Protein AF-A0A7D9DMN6-F1 (afdb_monomer_lite)

pLDDT: mean 75.43, std 17.65, range [25.83, 94.56]

Radius of gyration: 15.57 Å; chains: 1; bounding box: 43×30×42 Å

Secondary structure (DSSP, 8-state):
----PPPPTT-BHHHHIIIIIHHHHHHHHTT-SEEEE------TTSHHHHHHHTT---------TTSBPPS-HHHHHHSHHHHHHHHHHHHHHHHT-TT--SEEEEEETTEEEESSPPPTT-PPP--S--TT--------

Structure (mmCIF, N/CA/C/O backbone):
data_AF-A0A7D9DMN6-F1
#
_entry.id   AF-A0A7D9DMN6-F1
#
loop_
_atom_site.group_PDB
_atom_site.id
_atom_site.type_symbol
_atom_site.label_atom_id
_atom_site.label_alt_id
_atom_site.label_comp_id
_atom_site.label_asym_id
_atom_site.label_entity_id
_atom_site.label_seq_id
_atom_site.pdbx_PDB_ins_code
_atom_site.Cartn_x
_atom_site.Cartn_y
_atom_site.Cartn_z
_atom_site.occupancy
_atom_site.B_iso_or_equiv
_atom_site.auth_seq_id
_atom_site.auth_comp_id
_atom_site.auth_asym_id
_atom_site.auth_atom_id
_atom_site.pdbx_PDB_model_num
ATOM 1 N N . MET A 1 1 ? -10.468 3.086 -8.434 1.00 36.09 1 MET A N 1
ATOM 2 C CA . MET A 1 1 ? -9.005 3.138 -8.651 1.00 36.09 1 MET A CA 1
ATOM 3 C C . MET A 1 1 ? -8.352 4.184 -7.742 1.00 36.09 1 MET A C 1
ATOM 5 O O . MET A 1 1 ? -8.656 5.368 -7.863 1.00 36.09 1 MET A O 1
ATOM 9 N N . MET A 1 2 ? -7.476 3.774 -6.813 1.00 36.25 2 MET A N 1
ATOM 10 C CA . MET A 1 2 ? -6.603 4.714 -6.097 1.00 36.25 2 MET A CA 1
ATOM 11 C C . MET A 1 2 ? -5.602 5.263 -7.113 1.00 36.25 2 MET A C 1
ATOM 13 O O . MET A 1 2 ? -4.639 4.591 -7.472 1.00 36.25 2 MET A O 1
ATOM 17 N N . ASN A 1 3 ? -5.863 6.464 -7.624 1.00 43.94 3 ASN A N 1
ATOM 18 C CA . ASN A 1 3 ? -4.900 7.173 -8.451 1.00 43.94 3 ASN A CA 1
ATOM 19 C C . ASN A 1 3 ? -3.778 7.623 -7.506 1.00 43.94 3 ASN A C 1
ATOM 21 O O . ASN A 1 3 ? -3.880 8.664 -6.855 1.00 43.94 3 ASN A O 1
ATOM 25 N N . THR A 1 4 ? -2.785 6.756 -7.301 1.00 54.84 4 THR A N 1
ATOM 26 C CA . THR A 1 4 ? -1.655 7.002 -6.407 1.00 54.84 4 THR A CA 1
ATOM 27 C C . THR A 1 4 ? -0.907 8.213 -6.943 1.00 54.84 4 THR A C 1
ATOM 29 O O . THR A 1 4 ? -0.178 8.139 -7.932 1.00 54.84 4 THR A O 1
ATOM 32 N N . LEU A 1 5 ? -1.159 9.372 -6.329 1.00 63.06 5 LEU A N 1
ATOM 33 C CA . LEU A 1 5 ? -0.443 10.596 -6.658 1.00 63.06 5 LEU A CA 1
ATOM 34 C C . LEU A 1 5 ? 1.056 10.328 -6.491 1.00 63.06 5 LEU A C 1
ATOM 36 O O . LEU A 1 5 ? 1.432 9.620 -5.549 1.00 63.06 5 LEU A O 1
ATOM 40 N N . PRO A 1 6 ? 1.898 10.853 -7.393 1.00 68.00 6 PRO A N 1
ATOM 41 C CA . PRO A 1 6 ? 3.328 10.636 -7.305 1.00 68.00 6 PRO A CA 1
ATOM 42 C C . PRO A 1 6 ? 3.846 11.108 -5.937 1.00 68.00 6 PRO A C 1
ATOM 44 O O . PRO A 1 6 ? 3.419 12.168 -5.467 1.00 68.00 6 PRO A O 1
ATOM 47 N N . PRO A 1 7 ? 4.757 10.352 -5.301 1.00 70.88 7 PRO A N 1
ATOM 48 C CA . PRO A 1 7 ? 5.477 10.838 -4.134 1.00 70.88 7 PRO A CA 1
ATOM 49 C C . PRO A 1 7 ? 6.191 12.144 -4.472 1.00 70.88 7 PRO A C 1
ATOM 51 O O . PRO A 1 7 ? 6.644 12.342 -5.607 1.00 70.88 7 PRO A O 1
ATOM 54 N N . SER A 1 8 ? 6.355 13.021 -3.483 1.00 68.38 8 SER A N 1
ATOM 55 C CA . SER A 1 8 ? 7.249 14.161 -3.666 1.00 68.38 8 SER A CA 1
ATOM 56 C C . SER A 1 8 ? 8.678 13.667 -3.937 1.00 68.38 8 SER A C 1
ATOM 58 O O . SER A 1 8 ? 9.109 12.607 -3.463 1.00 68.38 8 SER A O 1
ATOM 60 N N . SER A 1 9 ? 9.420 14.405 -4.767 1.00 61.97 9 SER A N 1
ATOM 61 C CA . SER A 1 9 ? 10.765 13.999 -5.165 1.00 61.97 9 SER A CA 1
ATOM 62 C C . SER A 1 9 ? 11.658 13.927 -3.923 1.00 61.97 9 SER A C 1
ATOM 64 O O . SER A 1 9 ? 11.878 14.945 -3.272 1.00 61.97 9 SER A O 1
ATOM 66 N N . LYS A 1 10 ? 12.149 12.712 -3.615 1.00 75.75 10 LYS A N 1
ATOM 67 C CA . LYS A 1 10 ? 13.132 12.297 -2.577 1.00 75.75 10 LYS A CA 1
ATOM 68 C C . LYS A 1 10 ? 12.622 11.262 -1.565 1.00 75.75 10 LYS A C 1
ATOM 70 O O . LYS A 1 10 ? 13.481 10.644 -0.940 1.00 75.75 10 LYS A O 1
ATOM 75 N N . LYS A 1 11 ? 11.313 11.021 -1.449 1.00 87.69 11 LYS A N 1
ATOM 76 C CA . LYS A 1 11 ? 10.770 10.048 -0.485 1.00 87.69 11 LYS A CA 1
ATOM 77 C C . LYS A 1 11 ? 11.106 8.600 -0.840 1.00 87.69 11 LYS A C 1
ATOM 79 O O . LYS A 1 11 ? 11.168 8.217 -2.011 1.00 87.69 11 LYS A O 1
ATOM 84 N N . THR A 1 12 ? 11.299 7.783 0.180 1.00 94.56 12 THR A N 1
ATOM 85 C CA . THR A 1 12 ? 11.214 6.324 0.131 1.00 94.56 12 THR A CA 1
ATOM 86 C C . THR A 1 12 ? 9.757 5.869 0.054 1.00 94.56 12 THR A C 1
ATOM 88 O O . THR A 1 12 ? 8.842 6.663 0.268 1.00 94.56 12 THR A O 1
ATOM 91 N N . PHE A 1 13 ? 9.508 4.600 -0.275 1.00 93.25 13 PHE A N 1
ATOM 92 C CA . PHE A 1 13 ? 8.137 4.077 -0.255 1.00 93.25 13 PHE A CA 1
ATOM 93 C C . PHE A 1 13 ? 7.533 4.058 1.159 1.00 93.25 13 PHE A C 1
ATOM 95 O O . PHE A 1 13 ? 6.322 4.221 1.291 1.00 93.25 13 PHE A O 1
ATOM 102 N N . GLU A 1 14 ? 8.358 3.932 2.204 1.00 94.38 14 GLU A N 1
ATOM 103 C CA . GLU A 1 14 ? 7.916 4.076 3.596 1.00 94.38 14 GLU A CA 1
ATOM 104 C C . GLU A 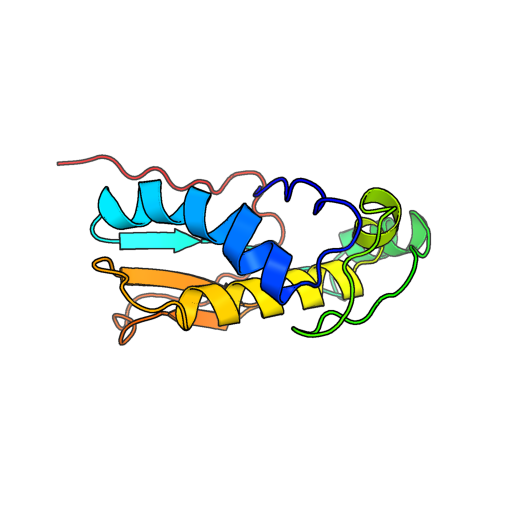1 14 ? 7.425 5.497 3.895 1.00 94.38 14 GLU A C 1
ATOM 106 O O . GLU A 1 14 ? 6.314 5.687 4.383 1.00 94.38 14 GLU A O 1
ATOM 111 N N . GLU A 1 15 ? 8.233 6.508 3.566 1.00 93.75 15 GLU A N 1
ATOM 112 C CA . GLU A 1 15 ? 7.871 7.919 3.756 1.00 93.75 15 GLU A CA 1
ATOM 113 C C . GLU A 1 15 ? 6.656 8.288 2.898 1.00 93.75 15 GLU A C 1
ATOM 115 O O . GLU A 1 15 ? 5.750 8.975 3.360 1.00 93.75 15 GLU A O 1
ATOM 120 N N . TYR A 1 16 ? 6.586 7.777 1.665 1.00 91.00 16 TYR A N 1
ATOM 121 C CA . TYR A 1 16 ? 5.414 7.940 0.807 1.00 91.00 16 TYR A CA 1
ATOM 122 C C . TYR A 1 16 ? 4.142 7.404 1.472 1.00 91.00 16 TYR A C 1
ATOM 124 O O . TYR A 1 16 ? 3.118 8.089 1.493 1.00 91.00 16 TYR A O 1
ATOM 132 N N . PHE A 1 17 ? 4.195 6.199 2.046 1.00 90.88 17 PHE A N 1
ATOM 133 C CA . PHE A 1 17 ? 3.049 5.637 2.749 1.00 90.88 17 PHE A CA 1
ATOM 134 C C . PHE A 1 17 ? 2.647 6.503 3.949 1.00 90.88 17 PHE A C 1
ATOM 136 O O . PHE A 1 17 ? 1.501 6.949 4.022 1.00 90.88 17 PHE A O 1
ATOM 143 N N . ASN A 1 18 ? 3.588 6.779 4.852 1.00 91.38 18 ASN A N 1
ATOM 144 C CA . ASN A 1 18 ? 3.303 7.448 6.120 1.00 91.38 18 ASN A CA 1
ATOM 145 C C . ASN A 1 18 ? 2.871 8.909 5.952 1.00 91.38 18 ASN A C 1
ATOM 147 O O . ASN A 1 18 ? 2.033 9.391 6.711 1.00 91.38 18 ASN A O 1
ATOM 151 N N . GLU A 1 19 ? 3.414 9.614 4.962 1.00 89.25 19 GLU A N 1
ATOM 152 C CA . GLU A 1 19 ? 3.174 11.048 4.799 1.00 89.25 19 GLU A CA 1
ATOM 153 C C . GLU A 1 19 ? 2.105 11.372 3.749 1.00 89.25 19 GLU A C 1
ATOM 155 O O . GLU A 1 19 ? 1.391 12.361 3.898 1.00 89.25 19 GLU A O 1
ATOM 160 N N . ASP A 1 20 ? 1.973 10.570 2.685 1.00 85.12 20 ASP A N 1
ATOM 161 C CA . ASP A 1 20 ? 1.093 10.911 1.557 1.00 85.12 20 ASP A CA 1
ATOM 162 C C . ASP A 1 20 ? -0.163 10.036 1.471 1.00 85.12 20 ASP A C 1
ATOM 164 O O . ASP A 1 20 ? -1.184 10.497 0.938 1.00 85.12 20 ASP A O 1
ATOM 168 N N . ILE A 1 21 ? -0.101 8.788 1.953 1.00 86.94 21 ILE A N 1
ATOM 169 C CA . ILE A 1 21 ? -1.192 7.810 1.843 1.00 86.94 21 ILE A CA 1
ATOM 170 C C . ILE A 1 21 ? -1.974 7.683 3.148 1.00 86.94 21 ILE A C 1
ATOM 172 O O . ILE A 1 21 ? -3.179 7.948 3.164 1.00 86.94 21 ILE A O 1
ATOM 176 N N . LEU A 1 22 ? -1.300 7.313 4.236 1.00 88.06 22 LEU A N 1
ATOM 177 C CA . LEU A 1 22 ? -1.926 7.035 5.524 1.00 88.06 22 LEU A CA 1
ATOM 178 C C . LEU A 1 22 ? -2.777 8.214 6.033 1.00 88.06 22 LEU A C 1
ATOM 180 O O . LEU A 1 22 ? -3.929 7.970 6.394 1.00 88.06 22 LEU A O 1
ATOM 184 N N . PRO A 1 23 ? -2.332 9.489 5.978 1.00 88.19 23 PRO A N 1
ATOM 185 C CA . PRO A 1 23 ? -3.139 10.608 6.467 1.00 88.19 23 PRO A CA 1
ATOM 186 C C . PRO A 1 23 ? -4.458 10.778 5.704 1.00 88.19 23 PRO A C 1
ATOM 188 O O . PRO A 1 23 ? -5.481 11.123 6.293 1.00 88.19 23 PRO A O 1
ATOM 191 N N . LYS A 1 24 ? -4.468 10.482 4.397 1.00 85.00 24 LYS A N 1
ATOM 192 C CA . LYS A 1 24 ? -5.690 10.535 3.578 1.00 85.00 24 LYS A CA 1
ATOM 193 C C . LYS A 1 24 ? -6.642 9.401 3.931 1.00 85.00 24 LYS A C 1
ATOM 195 O O . LYS A 1 24 ? -7.852 9.608 3.956 1.00 85.00 24 LYS A O 1
ATOM 200 N N . MET A 1 25 ? -6.105 8.215 4.209 1.00 84.75 25 MET A N 1
ATOM 201 C CA . MET A 1 25 ? -6.903 7.053 4.594 1.00 84.75 25 MET A CA 1
ATOM 202 C C . MET A 1 25 ? -7.475 7.183 6.010 1.00 84.75 25 MET A C 1
ATOM 204 O O . MET A 1 25 ? -8.626 6.813 6.231 1.00 84.75 25 MET A O 1
ATOM 208 N N . GLN A 1 26 ? -6.736 7.794 6.943 1.00 86.25 26 GLN A N 1
ATOM 209 C CA . GLN A 1 26 ? -7.186 8.007 8.323 1.00 86.25 26 GLN A CA 1
ATOM 210 C C . GLN A 1 26 ? -8.525 8.751 8.422 1.00 86.25 26 GLN A C 1
ATOM 212 O O . GLN A 1 26 ? -9.305 8.478 9.333 1.00 86.25 26 GLN A O 1
ATOM 217 N N . VAL A 1 27 ? -8.824 9.654 7.482 1.00 85.56 27 VAL A N 1
ATOM 218 C CA . VAL A 1 27 ? -10.122 10.348 7.420 1.00 85.56 27 VAL A CA 1
ATOM 219 C C . VAL A 1 27 ? -11.278 9.352 7.267 1.00 85.56 27 VAL A C 1
ATOM 221 O O . VAL A 1 27 ? -12.311 9.502 7.915 1.00 85.56 27 VAL A O 1
ATOM 224 N N . TYR A 1 28 ? -11.098 8.313 6.451 1.00 84.12 28 TYR A N 1
ATOM 225 C CA . TYR A 1 28 ? -12.090 7.256 6.253 1.00 84.12 28 TYR A CA 1
ATOM 226 C C . TYR A 1 28 ? -12.097 6.281 7.430 1.00 84.12 28 TYR A C 1
ATOM 228 O O . TYR A 1 28 ? -13.163 5.934 7.931 1.00 84.12 28 TYR A O 1
ATOM 236 N N . PHE A 1 29 ? -10.916 5.917 7.929 1.00 87.75 29 PHE A N 1
ATOM 237 C CA . PHE A 1 29 ? -10.773 4.981 9.042 1.00 87.75 29 PHE A CA 1
ATOM 238 C C . PHE A 1 29 ? -11.407 5.469 10.348 1.00 87.75 29 PHE A C 1
ATOM 240 O O . PHE A 1 29 ? -11.866 4.669 11.151 1.00 87.75 29 PHE A O 1
ATOM 247 N N . ARG A 1 30 ? -11.469 6.786 10.565 1.00 86.81 30 ARG A N 1
ATOM 248 C CA . ARG A 1 30 ? -12.168 7.375 11.719 1.00 86.81 30 ARG A CA 1
ATOM 249 C C . ARG A 1 30 ? -13.676 7.495 11.520 1.00 86.81 30 ARG A C 1
ATOM 251 O O . ARG A 1 30 ? -14.398 7.652 12.498 1.00 86.81 30 ARG A O 1
ATOM 258 N N . LYS A 1 31 ? -14.140 7.500 10.270 1.00 88.12 31 LYS A N 1
ATOM 259 C CA . LYS A 1 31 ? -15.539 7.761 9.920 1.00 88.12 31 LYS A CA 1
ATOM 260 C C . LYS A 1 31 ? -16.377 6.487 9.851 1.00 88.12 31 LYS A C 1
ATOM 262 O O . LYS A 1 31 ? -17.569 6.544 10.132 1.00 88.12 31 LYS A O 1
ATOM 267 N N . TYR A 1 32 ? -15.776 5.373 9.448 1.00 86.00 32 TYR A N 1
ATOM 268 C CA . TYR A 1 32 ? -16.486 4.121 9.200 1.00 86.00 32 TYR A CA 1
ATOM 269 C C . TYR A 1 32 ? -15.972 3.013 10.112 1.00 86.00 32 TYR A C 1
ATOM 271 O O . TYR A 1 32 ? -14.771 2.905 10.335 1.00 86.00 32 TYR A O 1
ATOM 279 N N . GLU A 1 33 ? -16.869 2.146 10.577 1.00 86.75 33 GLU A N 1
ATOM 280 C CA . GLU A 1 33 ? -16.519 0.982 11.406 1.00 86.75 33 GLU A CA 1
ATOM 281 C C . GLU A 1 33 ? -15.698 -0.063 10.642 1.00 86.75 33 GLU A C 1
ATOM 283 O O . GLU A 1 33 ? -14.866 -0.767 11.224 1.00 86.75 33 GLU A O 1
ATOM 288 N N . ARG A 1 34 ? -15.904 -0.136 9.322 1.00 88.44 34 ARG A N 1
ATOM 289 C CA . ARG A 1 34 ? -15.172 -1.004 8.404 1.00 88.44 34 ARG A CA 1
ATOM 290 C C . ARG A 1 34 ? -14.760 -0.247 7.146 1.00 88.44 34 ARG A C 1
ATOM 292 O O . ARG A 1 34 ? -15.496 0.599 6.645 1.00 88.44 34 ARG A O 1
ATOM 299 N N . THR A 1 35 ? -13.576 -0.544 6.624 1.00 87.19 35 THR A N 1
ATOM 300 C CA . THR A 1 35 ? -13.101 -0.013 5.343 1.00 87.19 35 THR A CA 1
ATOM 301 C C . THR A 1 35 ? -12.456 -1.121 4.524 1.00 87.19 35 THR A C 1
ATOM 303 O O . THR A 1 35 ? -11.448 -1.690 4.936 1.00 87.19 35 THR A O 1
ATOM 306 N N . ASP A 1 36 ? -13.025 -1.388 3.350 1.00 85.00 36 ASP A N 1
ATOM 307 C CA . ASP A 1 36 ? -12.506 -2.374 2.406 1.00 85.00 36 ASP A CA 1
ATOM 308 C C . ASP A 1 36 ? -11.725 -1.664 1.292 1.00 85.00 36 ASP A C 1
ATOM 310 O O . ASP A 1 36 ? -12.245 -0.774 0.614 1.00 85.00 36 ASP A O 1
ATOM 314 N N . ILE A 1 37 ? -10.465 -2.048 1.099 1.00 84.50 37 ILE A N 1
ATOM 315 C CA . ILE A 1 37 ? -9.561 -1.474 0.102 1.00 84.50 37 ILE A CA 1
ATOM 316 C C . ILE A 1 37 ? -9.223 -2.553 -0.920 1.00 84.50 37 ILE A C 1
ATOM 318 O O . ILE A 1 37 ? -8.700 -3.614 -0.590 1.00 84.50 37 ILE A O 1
ATOM 322 N N . VAL A 1 38 ? -9.510 -2.271 -2.188 1.00 82.44 38 VAL A N 1
ATOM 323 C CA . VAL A 1 38 ? -9.280 -3.211 -3.286 1.00 82.44 38 VAL A CA 1
ATOM 324 C C . VAL A 1 38 ? -8.245 -2.628 -4.240 1.00 82.44 38 VAL A C 1
ATOM 326 O O . VAL A 1 38 ? -8.468 -1.579 -4.848 1.00 82.44 38 VAL A O 1
ATOM 329 N N . PHE A 1 39 ? -7.116 -3.317 -4.372 1.00 81.94 39 PHE A N 1
ATOM 330 C CA . PHE A 1 39 ? -6.127 -3.085 -5.419 1.00 81.94 39 PHE A CA 1
ATOM 331 C C . PHE A 1 39 ? -6.412 -3.947 -6.651 1.00 81.94 39 PHE A C 1
ATOM 333 O O . PHE A 1 39 ? -6.942 -5.055 -6.533 1.00 81.94 39 PHE A O 1
ATOM 340 N N . ASP A 1 40 ? -6.023 -3.453 -7.831 1.00 72.06 40 ASP A N 1
ATOM 341 C CA . ASP A 1 40 ? -6.063 -4.259 -9.053 1.00 72.06 40 ASP A CA 1
ATOM 342 C C . ASP A 1 40 ? -5.113 -5.450 -8.925 1.00 72.06 40 ASP A C 1
ATOM 344 O O . ASP A 1 40 ? -3.969 -5.304 -8.484 1.00 72.06 40 ASP A O 1
ATOM 348 N N . THR A 1 41 ? -5.558 -6.613 -9.397 1.00 69.56 41 THR A N 1
ATOM 349 C CA . THR A 1 41 ? -4.697 -7.790 -9.524 1.00 69.56 41 THR A CA 1
ATOM 350 C C . THR A 1 41 ? -4.312 -7.985 -10.981 1.00 69.56 41 THR A C 1
ATOM 352 O O . THR A 1 41 ? -5.130 -8.358 -11.822 1.00 69.56 41 THR A O 1
ATOM 355 N N . TYR A 1 42 ? -3.038 -7.746 -11.283 1.00 65.75 42 TYR A N 1
ATOM 356 C CA . TYR A 1 42 ? -2.470 -7.968 -12.608 1.00 65.75 42 TYR A CA 1
ATOM 357 C C . TYR A 1 42 ? -2.102 -9.446 -12.758 1.00 65.75 42 TYR A C 1
ATOM 359 O O . TYR A 1 42 ? -1.081 -9.893 -12.244 1.00 65.75 42 TYR 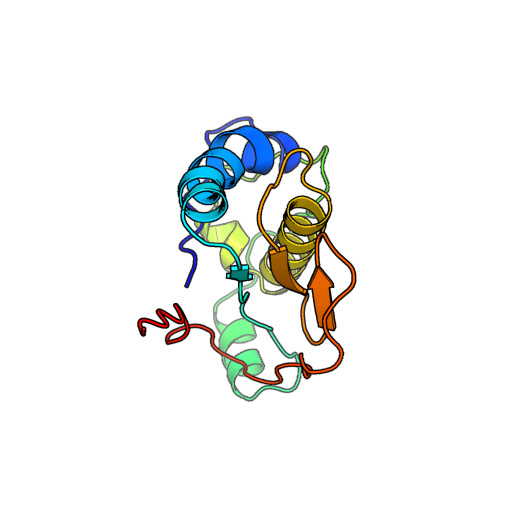A O 1
ATOM 367 N N . ARG A 1 43 ? -2.951 -10.218 -13.442 1.00 66.06 43 ARG A N 1
ATOM 368 C CA . ARG A 1 43 ? -2.689 -11.632 -13.740 1.00 66.06 43 ARG A CA 1
ATOM 369 C C . ARG A 1 43 ? -1.864 -11.778 -15.008 1.00 66.06 43 AR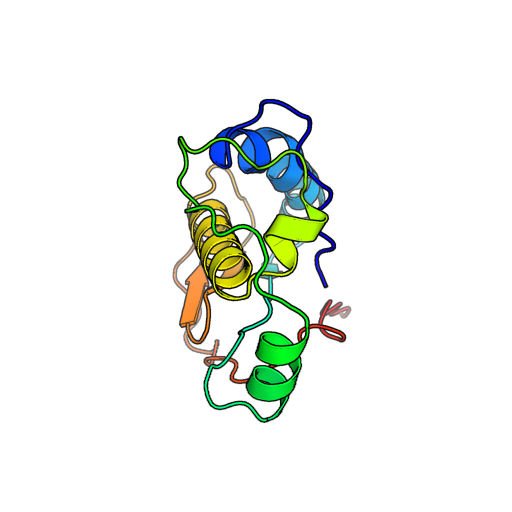G A C 1
ATOM 371 O O . ARG A 1 43 ? -2.205 -11.194 -16.033 1.00 66.06 43 ARG A O 1
ATOM 378 N N . GLU A 1 44 ? -0.834 -12.617 -14.960 1.00 62.09 44 GLU A N 1
ATOM 379 C CA . GLU A 1 44 ? -0.012 -12.914 -16.138 1.00 62.09 44 GLU A CA 1
ATOM 380 C C . GLU A 1 44 ? -0.795 -13.657 -17.229 1.00 62.09 44 GLU A C 1
ATOM 382 O O . GLU A 1 44 ? -0.548 -13.465 -18.418 1.00 62.09 44 GLU A O 1
ATOM 387 N N . SER A 1 45 ? -1.778 -14.465 -16.830 1.00 56.75 45 SER A N 1
ATOM 388 C CA . SER A 1 45 ? -2.606 -15.273 -17.727 1.00 56.75 45 SER A CA 1
ATOM 389 C C . SER A 1 45 ? -3.774 -14.511 -18.361 1.00 56.75 45 SER A C 1
ATOM 391 O O . SER A 1 45 ? -4.620 -15.132 -19.003 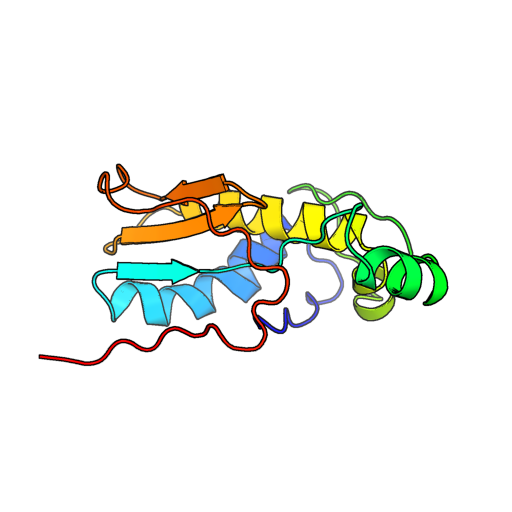1.00 56.75 45 SER A O 1
ATOM 393 N N . SER A 1 46 ? -3.899 -13.196 -18.149 1.00 57.81 46 SER A N 1
ATOM 394 C CA . SER A 1 46 ? -5.017 -12.446 -18.719 1.00 57.81 46 SER A CA 1
ATOM 395 C C . SER A 1 46 ? -4.746 -12.016 -20.159 1.00 57.81 46 SER A C 1
ATOM 397 O O . SER A 1 46 ? -3.632 -11.635 -20.517 1.00 57.81 46 SER A O 1
ATOM 399 N N . LEU A 1 47 ? -5.801 -11.982 -20.981 1.00 57.00 47 LEU A N 1
ATOM 400 C CA . LEU A 1 47 ? -5.773 -11.402 -22.335 1.00 57.00 47 LEU A CA 1
ATOM 401 C C . LEU A 1 47 ? -5.247 -9.954 -22.338 1.00 57.00 47 LEU A C 1
ATOM 403 O O . LEU A 1 47 ? -4.664 -9.490 -23.314 1.00 57.00 47 LEU A O 1
ATOM 407 N N . LYS A 1 48 ? -5.417 -9.239 -21.220 1.00 61.78 48 LYS A N 1
ATOM 408 C CA . LYS A 1 48 ? -4.927 -7.869 -21.041 1.00 61.78 48 LYS A CA 1
ATOM 409 C C . LYS A 1 48 ? -3.431 -7.812 -20.730 1.00 61.78 48 LYS A C 1
ATOM 411 O O . LYS A 1 48 ? -2.829 -6.757 -20.927 1.00 61.78 48 LYS A O 1
ATOM 416 N N . ASN A 1 49 ? -2.811 -8.897 -20.261 1.00 60.75 49 ASN A N 1
ATOM 417 C CA . ASN A 1 49 ? -1.369 -8.943 -20.028 1.00 60.75 49 ASN A CA 1
ATOM 418 C C . ASN A 1 49 ? -0.584 -8.797 -21.337 1.00 60.75 49 ASN A C 1
ATOM 420 O O . ASN A 1 49 ? 0.336 -7.989 -21.408 1.00 60.75 49 ASN A O 1
ATOM 424 N N . GLU A 1 50 ? -1.017 -9.476 -22.400 1.00 55.75 50 GLU A N 1
ATOM 425 C CA . GLU A 1 50 ? -0.391 -9.389 -23.726 1.00 55.75 50 GLU A CA 1
ATOM 426 C C . GLU A 1 50 ? -0.476 -7.967 -24.313 1.00 55.75 50 GLU A C 1
ATOM 428 O O . GLU A 1 50 ? 0.451 -7.461 -24.942 1.00 55.75 50 GLU A O 1
ATOM 433 N N . THR A 1 51 ? -1.563 -7.242 -24.040 1.00 56.00 51 THR A N 1
ATOM 434 C CA . THR A 1 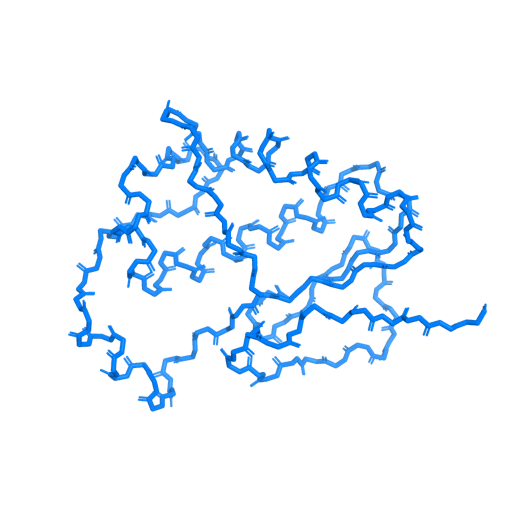51 ? -1.682 -5.832 -24.441 1.00 56.00 51 THR A CA 1
ATOM 435 C C . THR A 1 51 ? -0.844 -4.895 -23.560 1.00 56.00 51 THR A C 1
ATOM 437 O O . THR A 1 51 ? -0.435 -3.826 -24.014 1.00 56.00 51 THR A O 1
ATOM 440 N N . ARG A 1 52 ? -0.574 -5.269 -22.299 1.00 62.75 52 ARG A N 1
ATOM 441 C CA . ARG A 1 52 ? 0.254 -4.504 -21.346 1.00 62.75 52 ARG A CA 1
ATOM 442 C C . ARG A 1 52 ? 1.746 -4.662 -21.631 1.00 62.75 52 ARG A C 1
ATOM 444 O O . ARG A 1 52 ? 2.442 -3.651 -21.647 1.00 62.75 52 ARG A O 1
ATOM 451 N N . THR A 1 53 ? 2.225 -5.869 -21.928 1.00 59.97 53 THR A N 1
ATOM 452 C CA . THR A 1 53 ? 3.619 -6.106 -22.352 1.00 59.97 53 THR A CA 1
ATOM 453 C C . THR A 1 53 ? 3.964 -5.318 -23.618 1.00 59.97 53 THR A C 1
ATOM 455 O O . THR A 1 53 ? 5.061 -4.770 -23.722 1.00 59.97 53 THR A O 1
ATOM 458 N N . ASN A 1 54 ? 2.999 -5.153 -24.528 1.00 60.31 54 ASN A N 1
ATOM 459 C CA . ASN A 1 54 ? 3.148 -4.357 -25.749 1.00 60.31 54 ASN A CA 1
ATOM 460 C C . ASN A 1 54 ? 3.141 -2.827 -25.534 1.00 60.31 54 ASN A C 1
ATOM 462 O O . ASN A 1 54 ? 3.593 -2.090 -26.408 1.00 60.31 54 ASN A O 1
ATOM 466 N N . ARG A 1 55 ? 2.679 -2.313 -24.380 1.00 62.75 55 ARG A N 1
ATOM 467 C CA . ARG A 1 55 ? 2.675 -0.863 -24.066 1.00 62.75 55 ARG A CA 1
ATOM 468 C C . ARG A 1 55 ? 4.047 -0.307 -23.656 1.00 62.75 55 ARG A C 1
ATOM 470 O O . ARG A 1 55 ? 4.168 0.900 -23.447 1.00 62.75 55 ARG A O 1
ATOM 477 N N . GLY A 1 56 ? 5.065 -1.164 -23.592 1.00 60.88 56 GLY A N 1
ATOM 478 C CA . GLY A 1 56 ? 6.451 -0.813 -23.297 1.00 60.88 56 GLY A CA 1
ATOM 479 C C . GLY A 1 56 ? 6.901 -1.306 -21.923 1.00 60.88 56 GLY A C 1
ATOM 480 O O . GLY A 1 56 ? 6.125 -1.349 -20.971 1.00 60.88 56 GLY A O 1
ATOM 481 N N . LYS A 1 57 ? 8.185 -1.664 -21.816 1.00 65.19 57 LYS A N 1
ATOM 482 C CA . LYS A 1 57 ? 8.820 -1.969 -20.531 1.00 65.19 57 LYS A CA 1
ATOM 483 C C . LYS A 1 57 ? 9.111 -0.645 -19.829 1.00 65.19 57 LYS A C 1
ATOM 485 O O . LYS A 1 57 ? 9.978 0.109 -20.269 1.00 65.19 57 LYS A O 1
ATOM 490 N N . GLY A 1 58 ? 8.344 -0.336 -18.784 1.00 72.50 58 GLY A N 1
ATOM 491 C CA . GLY A 1 58 ? 8.647 0.776 -17.886 1.00 72.50 58 GLY A CA 1
ATOM 492 C C . GLY A 1 58 ? 10.008 0.593 -17.199 1.00 72.50 58 GLY A C 1
ATOM 493 O O . GLY A 1 58 ? 10.718 -0.391 -17.411 1.00 72.50 58 GLY A O 1
ATOM 494 N N . ILE A 1 59 ? 10.394 1.541 -16.344 1.00 79.69 59 ILE A N 1
ATOM 495 C CA . ILE A 1 59 ? 11.639 1.399 -15.573 1.00 79.69 59 ILE A CA 1
ATOM 496 C C . ILE A 1 59 ? 11.365 0.487 -14.380 1.00 79.69 59 ILE A C 1
ATOM 498 O O . ILE A 1 59 ? 10.691 0.901 -13.434 1.00 79.69 59 ILE A O 1
ATOM 502 N N . ARG A 1 60 ? 11.917 -0.729 -14.391 1.00 87.88 60 ARG A N 1
ATOM 503 C CA . ARG A 1 60 ? 11.821 -1.653 -13.257 1.00 87.88 60 ARG A CA 1
ATOM 504 C C . ARG A 1 60 ? 12.497 -1.062 -12.018 1.00 87.88 60 ARG A C 1
ATOM 506 O O . ARG A 1 60 ? 13.661 -0.659 -12.053 1.00 87.88 60 ARG A O 1
ATOM 513 N N . ARG A 1 61 ? 11.770 -1.019 -10.904 1.00 88.88 61 ARG A N 1
ATOM 514 C CA . ARG A 1 61 ? 12.254 -0.516 -9.618 1.00 88.88 61 ARG A CA 1
ATOM 515 C C . ARG A 1 61 ? 11.631 -1.328 -8.494 1.00 88.88 61 ARG A C 1
ATOM 517 O O . ARG A 1 61 ? 10.421 -1.308 -8.317 1.00 88.88 61 ARG A O 1
ATOM 524 N N . ARG A 1 62 ? 12.470 -2.001 -7.710 1.00 92.25 62 ARG A N 1
ATOM 525 C CA . ARG A 1 62 ? 11.998 -2.790 -6.573 1.00 92.25 62 ARG A CA 1
ATOM 526 C C . ARG A 1 62 ? 11.299 -1.904 -5.540 1.00 92.25 62 ARG A C 1
ATOM 528 O O . ARG A 1 62 ? 11.846 -0.864 -5.171 1.00 92.25 62 ARG A O 1
ATOM 535 N N . VAL A 1 63 ? 10.134 -2.320 -5.055 1.00 92.62 63 VAL A N 1
ATOM 536 C CA . VAL A 1 63 ? 9.430 -1.629 -3.964 1.00 92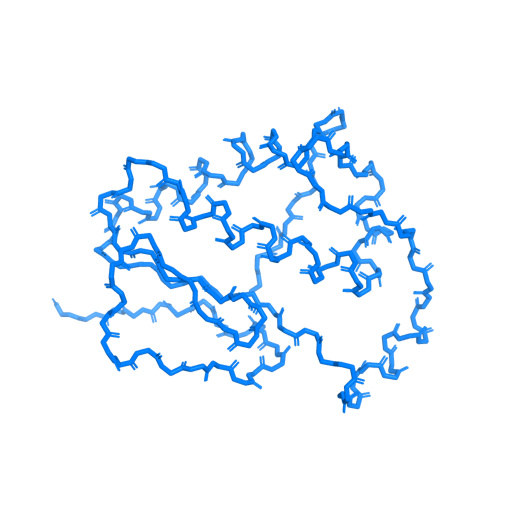.62 63 VAL A CA 1
ATOM 537 C C . VAL A 1 63 ? 9.826 -2.248 -2.627 1.00 92.62 63 VAL A C 1
ATOM 539 O O . VAL A 1 63 ? 9.523 -3.401 -2.339 1.00 92.62 63 VAL A O 1
ATOM 542 N N . THR A 1 64 ? 10.527 -1.476 -1.802 1.00 94.31 64 THR A N 1
ATOM 543 C CA . THR A 1 64 ? 10.833 -1.806 -0.402 1.00 94.31 64 THR A CA 1
ATOM 544 C C . THR A 1 64 ? 10.710 -0.541 0.437 1.00 94.31 64 THR A C 1
ATOM 546 O O . THR A 1 64 ? 10.855 0.554 -0.110 1.00 94.31 64 THR A O 1
ATOM 549 N N . SER A 1 65 ? 10.540 -0.673 1.757 1.00 93.88 65 SER A N 1
ATOM 550 C CA . SER A 1 65 ? 10.465 0.475 2.676 1.00 93.88 65 SER A CA 1
ATOM 551 C C . SER A 1 65 ? 11.582 1.497 2.457 1.00 93.88 65 SER A C 1
ATOM 553 O O . SER A 1 65 ? 11.317 2.688 2.400 1.00 93.88 65 SER A O 1
ATOM 555 N N . THR A 1 66 ? 12.824 1.045 2.265 1.00 94.12 66 THR A N 1
ATOM 556 C CA . THR A 1 66 ? 14.009 1.913 2.138 1.00 94.12 66 THR A CA 1
ATOM 557 C C . THR A 1 66 ? 14.297 2.384 0.713 1.00 94.12 66 THR A C 1
ATOM 559 O O . THR A 1 66 ? 15.144 3.257 0.507 1.00 94.12 66 THR A O 1
ATOM 562 N N . THR A 1 67 ? 13.630 1.824 -0.300 1.00 92.44 67 THR A N 1
ATOM 563 C CA . THR A 1 67 ? 13.896 2.212 -1.686 1.00 92.44 67 THR A CA 1
ATOM 564 C C . THR A 1 67 ? 13.251 3.559 -1.980 1.00 92.44 67 THR A C 1
ATOM 566 O O . THR A 1 67 ? 12.064 3.761 -1.738 1.00 92.44 67 THR A O 1
ATOM 569 N N . LYS A 1 68 ? 14.033 4.480 -2.558 1.00 91.44 68 LYS A N 1
ATOM 570 C CA . LYS A 1 68 ? 13.515 5.762 -3.053 1.00 91.44 68 LYS A CA 1
ATOM 571 C C . LYS A 1 68 ? 12.463 5.541 -4.127 1.00 91.44 68 LYS A C 1
ATOM 573 O O . LYS A 1 68 ? 12.739 4.856 -5.123 1.00 91.44 68 LYS A O 1
ATOM 578 N N . ALA A 1 69 ? 11.319 6.182 -3.938 1.00 87.62 69 ALA A N 1
ATOM 579 C CA . ALA A 1 69 ? 10.267 6.219 -4.920 1.00 87.62 69 ALA A CA 1
ATOM 580 C C . ALA A 1 69 ? 10.744 6.986 -6.172 1.00 87.62 69 ALA A C 1
ATOM 582 O O . ALA A 1 69 ? 11.489 7.969 -6.073 1.00 87.62 69 ALA A O 1
ATOM 583 N N . PRO A 1 70 ? 10.387 6.514 -7.374 1.00 86.31 70 PRO A N 1
ATOM 584 C CA . PRO A 1 70 ? 10.897 7.075 -8.615 1.00 86.31 70 PRO A CA 1
ATOM 585 C C . PRO A 1 70 ? 10.275 8.437 -8.915 1.00 86.31 70 PRO A C 1
ATOM 587 O O . PRO A 1 70 ? 9.061 8.606 -8.855 1.00 86.31 70 PRO A O 1
ATOM 590 N N . GLY A 1 71 ? 11.112 9.390 -9.338 1.00 82.50 71 GLY A N 1
ATOM 591 C CA . GLY A 1 71 ? 10.643 10.708 -9.775 1.00 82.50 71 GLY A CA 1
ATOM 592 C C . GLY A 1 71 ? 9.786 10.651 -11.046 1.00 82.50 71 GLY A C 1
ATOM 593 O O . GLY A 1 71 ? 8.826 11.403 -11.176 1.00 82.50 71 GLY A O 1
ATOM 594 N N . ASN A 1 72 ? 10.076 9.720 -11.966 1.00 85.06 72 ASN A N 1
ATOM 595 C CA . ASN A 1 72 ? 9.216 9.455 -13.121 1.00 85.06 72 ASN A CA 1
ATOM 596 C C . ASN A 1 72 ? 8.167 8.388 -12.778 1.00 85.06 72 ASN A C 1
ATOM 598 O O . ASN A 1 72 ? 8.246 7.235 -13.210 1.00 85.06 72 ASN A O 1
ATOM 602 N N . TRP A 1 73 ? 7.184 8.790 -11.973 1.00 86.06 73 TRP A N 1
ATOM 603 C CA . TRP A 1 73 ? 6.118 7.911 -11.489 1.00 86.06 73 TRP A CA 1
ATOM 604 C C . TRP A 1 73 ? 5.314 7.265 -12.625 1.00 86.06 73 TRP A C 1
ATOM 606 O O . TRP A 1 73 ? 4.961 6.091 -12.554 1.00 86.06 73 TRP A O 1
ATOM 616 N N . ARG A 1 74 ? 5.093 7.996 -13.726 1.00 83.50 74 ARG A N 1
ATOM 617 C CA . ARG A 1 74 ? 4.385 7.473 -14.902 1.00 83.50 74 ARG A CA 1
ATOM 618 C C . ARG A 1 74 ? 5.132 6.300 -15.540 1.00 83.50 74 ARG A C 1
ATOM 620 O O . ARG A 1 74 ? 4.506 5.283 -15.812 1.00 83.50 74 ARG A O 1
ATOM 627 N N . ALA A 1 75 ? 6.443 6.424 -15.754 1.00 84.06 75 ALA A N 1
ATOM 628 C CA . ALA A 1 75 ? 7.255 5.337 -16.311 1.00 84.06 75 ALA A CA 1
ATOM 629 C C . ALA A 1 75 ? 7.388 4.151 -15.342 1.00 84.06 75 ALA A C 1
ATOM 631 O O . ALA A 1 75 ? 7.456 3.006 -15.777 1.00 84.06 75 ALA A O 1
ATOM 632 N N . PHE A 1 76 ? 7.391 4.412 -14.033 1.00 86.38 76 PHE A N 1
ATOM 633 C CA . PHE A 1 76 ? 7.360 3.365 -13.011 1.00 86.38 76 PHE A CA 1
ATOM 634 C C . PHE A 1 76 ? 6.056 2.559 -13.052 1.00 86.38 76 PHE A C 1
ATOM 636 O O . PHE A 1 76 ? 6.109 1.333 -13.083 1.00 86.38 76 PHE A O 1
ATOM 643 N N . LEU A 1 77 ? 4.901 3.230 -13.125 1.00 83.94 77 LEU A N 1
ATOM 644 C CA . LEU A 1 77 ? 3.582 2.590 -13.188 1.00 83.94 77 LEU A CA 1
ATOM 645 C C . LEU A 1 77 ? 3.269 1.934 -14.547 1.00 83.94 77 LEU A C 1
ATOM 647 O O . LEU A 1 77 ? 2.255 1.249 -14.678 1.00 83.94 77 LEU A O 1
ATOM 651 N N . GLN A 1 78 ? 4.080 2.145 -15.583 1.00 81.56 78 GLN A N 1
ATOM 652 C CA . GLN A 1 78 ? 3.933 1.404 -16.843 1.00 81.56 78 GLN A CA 1
ATOM 653 C C . GLN A 1 78 ? 4.376 -0.055 -16.706 1.00 81.56 78 GLN A C 1
ATOM 655 O O . GLN A 1 78 ? 3.864 -0.910 -17.421 1.00 81.56 78 GLN A O 1
ATOM 660 N N . ASP A 1 79 ? 5.270 -0.340 -15.764 1.00 82.62 79 ASP A N 1
ATOM 661 C CA . ASP A 1 79 ? 5.740 -1.688 -15.479 1.00 82.62 79 ASP A CA 1
ATOM 662 C C . ASP A 1 79 ? 4.756 -2.432 -14.551 1.00 82.62 79 ASP A C 1
ATOM 664 O O . ASP A 1 79 ? 4.341 -1.925 -13.502 1.00 82.62 79 ASP A O 1
ATOM 668 N N . GLY A 1 80 ? 4.335 -3.629 -14.968 1.00 80.38 80 GLY A N 1
ATOM 669 C CA . GLY A 1 80 ? 3.338 -4.429 -14.249 1.00 80.38 80 GLY A CA 1
ATOM 670 C C . GLY A 1 80 ? 3.856 -5.024 -12.937 1.00 80.38 80 GLY A C 1
ATOM 671 O O . GLY A 1 80 ? 3.103 -5.112 -11.963 1.00 80.38 80 GLY A O 1
ATOM 672 N N . GLU A 1 81 ? 5.143 -5.376 -12.873 1.00 85.00 81 GLU A N 1
ATOM 673 C CA . GLU A 1 81 ? 5.757 -5.892 -11.647 1.00 85.00 81 GLU A CA 1
ATOM 674 C C . GLU A 1 81 ? 5.860 -4.793 -10.592 1.00 85.00 81 GLU A C 1
ATOM 676 O O . GLU A 1 81 ? 5.496 -5.011 -9.441 1.00 85.00 81 GLU A O 1
ATOM 681 N N . ASN A 1 82 ? 6.272 -3.587 -10.986 1.00 87.94 82 ASN A N 1
ATOM 682 C CA . ASN A 1 82 ? 6.313 -2.421 -10.105 1.00 87.94 82 ASN A CA 1
ATOM 683 C C . ASN A 1 82 ? 4.955 -2.128 -9.457 1.00 87.94 82 ASN A C 1
ATOM 685 O O . ASN A 1 82 ? 4.887 -1.857 -8.260 1.00 87.94 82 ASN A O 1
ATOM 689 N N . LYS A 1 83 ? 3.869 -2.186 -10.237 1.00 84.75 83 LYS A N 1
ATOM 690 C CA . LYS A 1 83 ? 2.501 -2.025 -9.720 1.00 84.75 83 LYS A CA 1
ATOM 691 C C . LYS A 1 83 ? 2.138 -3.123 -8.732 1.00 84.75 83 LYS A C 1
ATOM 693 O O . LYS A 1 83 ? 1.642 -2.827 -7.649 1.00 84.75 83 LYS A O 1
ATOM 698 N N . THR A 1 84 ? 2.414 -4.371 -9.099 1.00 86.06 84 THR A N 1
ATOM 699 C CA . THR A 1 84 ? 2.157 -5.533 -8.244 1.00 86.06 84 THR A CA 1
ATOM 700 C C . THR A 1 84 ? 2.904 -5.418 -6.916 1.00 86.06 84 THR A C 1
ATOM 702 O O . THR A 1 84 ? 2.309 -5.607 -5.857 1.00 86.06 84 THR A O 1
ATOM 705 N N . GLU A 1 85 ? 4.189 -5.063 -6.946 1.00 91.44 85 GLU A N 1
ATOM 706 C CA . GLU A 1 85 ? 4.987 -4.850 -5.738 1.00 91.44 85 GLU A CA 1
ATOM 707 C C . GLU A 1 85 ? 4.492 -3.653 -4.921 1.00 91.44 85 GLU A C 1
ATOM 709 O O . GLU A 1 85 ? 4.398 -3.757 -3.700 1.00 91.44 85 GLU A O 1
ATOM 714 N N . LEU A 1 86 ? 4.126 -2.541 -5.572 1.00 90.56 86 LEU A N 1
ATOM 715 C CA . LEU A 1 86 ? 3.577 -1.367 -4.894 1.00 90.56 86 LEU A CA 1
ATOM 716 C C . LEU A 1 86 ? 2.293 -1.711 -4.137 1.00 90.56 86 LEU A C 1
ATOM 718 O O . LEU A 1 86 ? 2.147 -1.333 -2.980 1.00 90.56 86 LEU A O 1
ATOM 722 N N . PHE A 1 87 ? 1.366 -2.427 -4.769 1.00 89.94 87 PHE A N 1
ATOM 723 C CA . PHE A 1 87 ? 0.090 -2.776 -4.149 1.00 89.94 87 PHE A CA 1
ATOM 724 C C . PHE A 1 87 ? 0.256 -3.770 -3.007 1.00 89.94 87 PHE A C 1
ATOM 726 O O . PHE A 1 87 ? -0.360 -3.589 -1.962 1.00 89.94 87 PHE A O 1
ATOM 733 N N . LYS A 1 88 ? 1.143 -4.761 -3.153 1.00 91.62 88 LYS A N 1
ATOM 734 C CA . LYS A 1 88 ? 1.484 -5.669 -2.049 1.00 91.62 88 LYS A CA 1
ATOM 735 C C . LYS A 1 88 ? 2.101 -4.915 -0.872 1.00 91.62 88 LYS A C 1
ATOM 737 O O . LYS A 1 88 ? 1.683 -5.130 0.259 1.00 91.62 88 LYS A O 1
ATOM 742 N N . PHE A 1 89 ? 3.037 -4.005 -1.147 1.00 93.88 89 PHE A N 1
ATOM 743 C CA . PHE A 1 89 ? 3.661 -3.162 -0.129 1.00 93.88 89 PHE A CA 1
ATOM 744 C C . PHE A 1 89 ? 2.631 -2.302 0.612 1.00 93.88 89 PHE A C 1
ATOM 746 O O . PHE A 1 89 ? 2.635 -2.259 1.837 1.00 93.88 89 PHE A O 1
ATOM 753 N N . LEU A 1 90 ? 1.730 -1.637 -0.119 1.00 92.56 90 LEU A N 1
ATOM 754 C CA . LEU A 1 90 ? 0.683 -0.819 0.491 1.00 92.56 90 LEU A CA 1
ATOM 755 C C . LEU A 1 90 ? -0.307 -1.669 1.293 1.00 92.56 90 LEU A C 1
ATOM 757 O O . LEU A 1 90 ? -0.687 -1.251 2.378 1.00 92.56 90 LEU A O 1
ATOM 761 N N . ALA A 1 91 ? -0.706 -2.843 0.795 1.00 91.50 91 ALA A N 1
ATOM 762 C CA . ALA A 1 91 ? -1.610 -3.739 1.514 1.00 91.50 91 ALA A CA 1
ATOM 763 C C . ALA A 1 91 ? -1.042 -4.135 2.882 1.00 91.50 91 ALA A C 1
ATOM 765 O O . ALA A 1 91 ? -1.738 -3.976 3.882 1.00 91.50 91 ALA A O 1
ATOM 766 N N . ASP A 1 92 ? 0.231 -4.539 2.922 1.00 94.06 92 ASP A N 1
ATOM 767 C CA . ASP A 1 92 ? 0.929 -4.887 4.166 1.00 94.06 92 ASP A CA 1
ATOM 768 C C . ASP A 1 92 ? 1.010 -3.689 5.116 1.00 94.06 92 ASP A C 1
ATOM 770 O O . ASP A 1 92 ? 0.673 -3.775 6.292 1.00 94.06 92 ASP A O 1
ATOM 774 N N . LYS A 1 93 ? 1.382 -2.516 4.596 1.00 94.06 93 LYS A N 1
ATOM 775 C CA . LYS A 1 93 ? 1.485 -1.307 5.420 1.00 94.06 93 LYS A CA 1
ATOM 776 C C . LYS A 1 93 ? 0.152 -0.834 5.982 1.00 94.06 93 LYS A C 1
ATOM 778 O O . LYS A 1 93 ? 0.122 -0.275 7.072 1.00 94.06 93 LYS A O 1
ATOM 783 N N . ILE A 1 94 ? -0.938 -1.035 5.249 1.00 91.81 94 ILE A N 1
ATOM 784 C CA . ILE A 1 94 ? -2.278 -0.677 5.709 1.00 91.81 94 ILE A CA 1
ATOM 785 C C . ILE A 1 94 ? -2.779 -1.676 6.757 1.00 91.81 94 ILE A C 1
ATOM 787 O O . ILE A 1 94 ? -3.377 -1.241 7.740 1.00 91.81 94 ILE A O 1
ATOM 791 N N . SER A 1 95 ? -2.554 -2.983 6.572 1.00 91.62 95 SER A N 1
ATOM 792 C CA . SER A 1 95 ? -2.948 -3.985 7.573 1.00 91.62 95 SER A CA 1
ATOM 793 C C . SER A 1 95 ? -2.158 -3.844 8.870 1.00 91.62 95 SER A C 1
ATOM 795 O O . SER A 1 95 ? -2.719 -4.050 9.940 1.00 91.62 95 SER A O 1
ATOM 797 N N . ASP A 1 96 ? -0.896 -3.430 8.775 1.00 92.12 96 ASP A N 1
ATOM 798 C CA . ASP A 1 96 ? 0.001 -3.274 9.923 1.00 92.12 96 ASP A CA 1
ATOM 799 C C . ASP A 1 96 ? -0.060 -1.863 10.536 1.00 92.12 96 ASP A C 1
ATOM 801 O O . ASP A 1 96 ? 0.705 -1.543 11.443 1.00 92.12 96 ASP A O 1
ATOM 805 N N . ALA A 1 97 ? -0.931 -0.982 10.033 1.00 88.62 97 ALA A N 1
ATOM 806 C CA . ALA A 1 97 ? -1.021 0.383 10.528 1.00 88.62 97 ALA A CA 1
ATOM 807 C C . ALA A 1 97 ? -1.592 0.422 11.955 1.00 88.62 97 ALA A C 1
ATOM 809 O O . ALA A 1 97 ? -2.727 0.010 12.215 1.00 88.62 97 ALA A O 1
ATOM 810 N N . ASP A 1 98 ? -0.815 0.997 12.870 1.00 82.38 98 ASP A N 1
ATOM 811 C CA . ASP A 1 98 ? -1.208 1.169 14.263 1.00 82.38 98 ASP A CA 1
ATOM 812 C C . ASP A 1 98 ? -2.279 2.255 14.452 1.00 82.38 98 ASP A C 1
ATOM 814 O O . ASP A 1 98 ? -2.425 3.199 13.669 1.00 82.38 98 ASP A O 1
ATOM 818 N N . GLY A 1 99 ? -3.024 2.147 15.556 1.00 79.44 99 GLY A N 1
ATOM 819 C CA . GLY A 1 99 ? -3.969 3.182 15.989 1.00 79.44 99 GLY A CA 1
ATOM 820 C C . GLY A 1 99 ? -5.270 3.245 15.182 1.00 79.44 99 GLY A C 1
ATOM 821 O O . GLY A 1 99 ? -6.028 4.210 15.312 1.00 79.44 99 GLY A O 1
ATOM 822 N N . LEU A 1 100 ? -5.555 2.229 14.363 1.00 83.62 100 LEU A N 1
ATOM 823 C CA . LEU A 1 100 ? -6.807 2.121 13.622 1.00 83.62 100 LEU A CA 1
ATOM 824 C C . LEU A 1 100 ? -7.944 1.597 14.510 1.00 83.62 100 LEU A C 1
ATOM 826 O O . LEU A 1 100 ? -7.947 0.459 14.988 1.00 83.62 100 LEU A O 1
ATOM 830 N N . VAL A 1 101 ? -8.948 2.450 14.716 1.00 83.31 101 VAL A N 1
ATOM 831 C CA . VAL A 1 101 ? -10.154 2.126 15.498 1.00 83.31 101 VAL A CA 1
ATOM 832 C C . VAL A 1 101 ? -11.171 1.300 14.712 1.00 83.31 101 VAL A C 1
ATOM 834 O O . VAL A 1 101 ? -11.995 0.615 15.320 1.00 83.31 101 VAL A O 1
ATOM 837 N N . ASN A 1 102 ? -11.088 1.306 13.385 1.00 87.50 102 ASN A N 1
ATOM 838 C CA . ASN A 1 102 ? -11.945 0.534 12.500 1.00 87.50 102 ASN A CA 1
ATOM 839 C C . ASN A 1 102 ? -11.308 -0.802 12.086 1.00 87.50 102 ASN A C 1
ATOM 841 O O . ASN A 1 102 ? -10.118 -1.056 12.297 1.00 87.50 102 ASN A O 1
ATOM 845 N N . THR A 1 103 ? -12.121 -1.657 11.475 1.00 89.06 103 THR A N 1
ATOM 846 C CA . THR A 1 103 ? -11.656 -2.865 10.788 1.00 89.06 103 THR A CA 1
ATOM 847 C C . THR A 1 103 ? -11.280 -2.508 9.354 1.00 89.06 103 THR A C 1
ATOM 849 O O . THR A 1 103 ? -12.109 -1.989 8.607 1.00 89.06 103 THR A O 1
ATOM 852 N N . VAL A 1 104 ? -10.047 -2.790 8.950 1.00 89.81 104 VAL A N 1
ATOM 853 C CA . VAL A 1 104 ? -9.565 -2.540 7.590 1.00 89.81 104 VAL A CA 1
ATOM 854 C C . VAL A 1 104 ? -9.235 -3.858 6.927 1.00 89.81 104 VAL A C 1
ATOM 856 O O . VAL A 1 104 ? -8.453 -4.636 7.461 1.00 89.81 104 VAL A O 1
ATOM 859 N N . ILE A 1 105 ? -9.823 -4.082 5.757 1.00 89.06 105 ILE A N 1
ATOM 860 C CA . ILE A 1 105 ? -9.630 -5.285 4.953 1.00 89.06 105 ILE A CA 1
ATOM 861 C C . ILE A 1 105 ? -9.075 -4.849 3.603 1.00 89.06 105 ILE A C 1
ATOM 863 O O . ILE A 1 105 ? -9.641 -3.974 2.952 1.00 89.06 105 ILE A O 1
ATOM 867 N N . VAL A 1 106 ? -7.955 -5.427 3.182 1.00 88.50 106 VAL A N 1
ATOM 868 C CA . VAL A 1 106 ? -7.231 -5.001 1.981 1.00 88.50 106 VAL A CA 1
ATOM 869 C C . VAL A 1 106 ? -6.926 -6.198 1.097 1.00 88.50 106 VAL A C 1
ATOM 871 O O . VAL A 1 106 ? -6.460 -7.225 1.586 1.00 88.50 106 VAL A O 1
ATOM 874 N N . THR A 1 107 ? -7.156 -6.089 -0.212 1.00 87.81 107 THR A N 1
ATOM 875 C CA . THR A 1 107 ? -6.709 -7.135 -1.142 1.00 87.81 107 THR A CA 1
ATOM 876 C C . THR A 1 107 ? -5.196 -7.081 -1.337 1.00 87.81 107 THR A C 1
ATOM 878 O O . THR A 1 107 ? -4.601 -6.011 -1.464 1.00 87.81 107 THR A O 1
ATOM 881 N N . LYS A 1 108 ? -4.559 -8.250 -1.398 1.00 87.50 108 LYS A N 1
ATOM 882 C CA . LYS A 1 108 ? -3.123 -8.411 -1.638 1.00 87.50 108 LYS A CA 1
ATOM 883 C C . LYS A 1 108 ? -2.917 -9.415 -2.769 1.00 87.50 108 LYS A C 1
ATOM 885 O O . LYS A 1 108 ? -2.649 -10.591 -2.549 1.00 87.50 108 LYS A O 1
ATOM 890 N N . GLY A 1 109 ? -3.047 -8.940 -4.006 1.00 83.06 109 GLY A N 1
ATOM 891 C CA . GLY A 1 109 ? -3.179 -9.842 -5.150 1.00 83.06 109 GLY A CA 1
ATOM 892 C C . GLY A 1 109 ? -4.478 -10.639 -5.025 1.00 83.06 109 GLY A C 1
ATOM 893 O O . GLY A 1 109 ? -5.541 -10.046 -4.878 1.00 83.06 109 GLY A O 1
ATOM 894 N N . GLU A 1 110 ? -4.385 -11.968 -5.039 1.00 81.56 110 GLU A N 1
ATOM 895 C CA . GLU A 1 110 ? -5.556 -12.849 -4.909 1.00 81.56 110 GLU A CA 1
ATOM 896 C C . GLU A 1 110 ? -5.990 -13.071 -3.454 1.00 81.56 110 GLU A C 1
ATOM 898 O O . GLU A 1 110 ? -7.106 -13.527 -3.209 1.00 81.56 110 GLU A O 1
ATOM 903 N N . ASP A 1 111 ? -5.135 -12.711 -2.497 1.00 84.75 111 ASP A N 1
ATOM 904 C CA . ASP A 1 111 ? -5.390 -12.861 -1.070 1.00 84.75 111 ASP A CA 1
ATOM 905 C C . ASP A 1 111 ? -6.034 -11.608 -0.465 1.00 84.75 111 ASP A C 1
ATOM 907 O O . ASP A 1 111 ? -6.157 -10.550 -1.092 1.00 84.75 111 ASP A O 1
ATOM 911 N N . VAL A 1 112 ? -6.420 -11.722 0.804 1.00 85.69 112 VAL A N 1
ATOM 912 C CA . VAL A 1 112 ? -6.940 -10.623 1.615 1.00 85.69 112 VAL A CA 1
ATOM 913 C C . VAL A 1 112 ? -6.170 -10.565 2.931 1.00 85.69 112 VAL A C 1
ATOM 915 O O . VAL A 1 112 ? -5.978 -11.586 3.588 1.00 85.69 112 VAL A O 1
ATOM 918 N N . VAL A 1 113 ? -5.750 -9.363 3.318 1.00 90.00 113 VAL A N 1
ATOM 919 C CA . VAL A 1 113 ? -5.123 -9.061 4.611 1.00 90.00 113 VAL A CA 1
ATOM 920 C C . VAL A 1 113 ? -6.005 -8.104 5.408 1.00 90.00 113 VAL A C 1
ATOM 922 O O . VAL A 1 113 ? -6.844 -7.400 4.846 1.00 90.00 113 VAL A O 1
ATOM 925 N N . SER A 1 114 ? -5.853 -8.091 6.728 1.00 89.50 114 SER A N 1
ATOM 926 C CA . SER A 1 114 ? -6.663 -7.260 7.619 1.00 89.50 114 SER A CA 1
ATOM 927 C C . SER A 1 114 ? -5.874 -6.865 8.855 1.00 89.50 114 SER A C 1
ATOM 929 O O . SER A 1 114 ? -5.036 -7.635 9.319 1.00 89.50 114 SER A O 1
ATOM 931 N N . ASN A 1 115 ? -6.184 -5.693 9.411 1.00 90.31 115 ASN A N 1
ATOM 932 C CA . ASN A 1 115 ? -5.605 -5.230 10.677 1.00 90.31 115 ASN A CA 1
ATOM 933 C C . ASN A 1 115 ? -6.175 -5.955 11.913 1.00 90.31 115 ASN A C 1
ATOM 935 O O . ASN A 1 115 ? -5.672 -5.812 13.025 1.00 90.31 115 ASN A O 1
ATOM 939 N N . ARG A 1 116 ? -7.262 -6.712 11.738 1.00 85.44 116 ARG A N 1
ATOM 940 C CA . ARG A 1 116 ? -7.945 -7.499 12.776 1.00 85.44 116 ARG A CA 1
ATOM 941 C C . ARG A 1 116 ? -8.250 -8.900 12.265 1.00 85.44 116 ARG A C 1
ATOM 943 O O . ARG A 1 116 ? -8.234 -9.133 11.056 1.00 85.44 116 ARG A O 1
ATOM 950 N N . ALA A 1 117 ? -8.587 -9.820 13.170 1.00 74.88 117 ALA A N 1
ATOM 951 C CA . ALA A 1 117 ? -9.074 -11.144 12.789 1.00 74.88 117 ALA A CA 1
ATOM 952 C C . ALA A 1 117 ? -10.231 -11.010 11.780 1.00 74.88 117 ALA A C 1
ATOM 954 O O . ALA A 1 117 ? -11.243 -10.368 12.063 1.00 74.88 117 ALA A O 1
ATOM 955 N N . VAL A 1 118 ? -10.035 -11.562 10.581 1.00 61.12 118 VAL A N 1
ATOM 956 C CA . VAL A 1 118 ? -10.971 -11.436 9.459 1.00 61.12 118 VAL A CA 1
ATOM 957 C C . VAL A 1 118 ? -12.251 -12.204 9.808 1.00 61.12 118 VAL A C 1
ATOM 959 O O . VAL A 1 118 ? -12.158 -13.390 10.138 1.00 61.12 118 VAL A O 1
ATOM 962 N N . PRO A 1 119 ? -13.447 -11.592 9.734 1.00 53.81 119 PRO A N 1
ATOM 963 C CA . PRO A 1 119 ? -14.692 -12.348 9.802 1.00 53.81 119 PRO A CA 1
ATOM 964 C C . PRO A 1 119 ? -14.702 -13.403 8.690 1.00 53.81 119 PRO A C 1
ATOM 966 O O . PRO A 1 119 ? -14.342 -13.103 7.553 1.00 53.81 119 PRO A O 1
ATOM 969 N N . GLN A 1 120 ? -15.128 -14.626 9.002 1.00 53.59 120 GLN A N 1
ATOM 970 C CA . GLN A 1 120 ? -15.015 -15.836 8.166 1.00 53.59 120 GLN A CA 1
ATOM 971 C C . GLN A 1 120 ? -15.713 -15.760 6.780 1.00 53.59 120 GLN A C 1
ATOM 973 O O . GLN A 1 120 ? -15.694 -16.723 6.018 1.00 53.59 120 GLN A O 1
ATOM 978 N N . GLU A 1 121 ? -16.317 -14.621 6.433 1.00 56.03 121 GLU A N 1
ATOM 979 C CA . GLU A 1 121 ? -17.147 -14.395 5.246 1.00 56.03 121 GLU A CA 1
ATOM 980 C C . GLU A 1 121 ? -16.439 -13.660 4.091 1.00 56.03 121 GLU A C 1
ATOM 982 O O . GLU A 1 121 ? -17.018 -13.515 3.012 1.00 56.03 121 GLU A O 1
ATOM 987 N N . VAL A 1 122 ? -15.190 -13.208 4.256 1.00 52.69 122 VAL A N 1
ATOM 988 C CA . VAL A 1 122 ? -14.476 -12.500 3.178 1.00 52.69 122 VAL A CA 1
ATOM 989 C C . VAL A 1 122 ? -13.817 -13.500 2.229 1.00 52.69 122 VAL A C 1
ATOM 991 O O . VAL A 1 122 ? -12.768 -14.069 2.520 1.00 52.69 122 VAL A O 1
ATOM 994 N N . LYS A 1 123 ? -14.449 -13.731 1.074 1.00 51.94 123 LYS A N 1
ATOM 995 C CA . LYS A 1 123 ? -13.908 -14.605 0.024 1.00 51.94 123 LYS A CA 1
ATOM 996 C C . LYS A 1 123 ? -12.843 -13.882 -0.823 1.00 51.94 123 LYS A C 1
ATOM 998 O O . LYS A 1 123 ? -13.009 -12.692 -1.097 1.00 51.94 123 LYS A O 1
ATOM 1003 N N . PRO A 1 124 ? -11.807 -14.598 -1.304 1.00 55.03 124 PRO A N 1
ATOM 1004 C CA . PRO A 1 124 ? -10.852 -14.095 -2.293 1.00 55.03 124 PRO A CA 1
ATOM 1005 C C . PRO A 1 124 ? -11.559 -13.489 -3.513 1.00 55.03 124 PRO A C 1
ATOM 1007 O O . PRO A 1 124 ? -12.486 -14.091 -4.064 1.00 55.03 124 PRO A O 1
ATOM 1010 N N . CYS A 1 125 ? -11.135 -12.301 -3.947 1.00 53.72 125 CYS A N 1
ATOM 1011 C CA . CYS A 1 125 ? -11.693 -11.636 -5.125 1.00 53.72 125 CYS A CA 1
ATOM 1012 C C . CYS A 1 125 ? -10.800 -11.907 -6.341 1.00 53.72 125 CYS A C 1
ATOM 1014 O O . CYS A 1 125 ? -9.636 -11.525 -6.362 1.00 53.72 125 CYS A O 1
ATOM 1016 N N . ASN A 1 126 ? -11.353 -12.534 -7.379 1.00 54.72 126 ASN A N 1
ATOM 1017 C CA . ASN A 1 126 ? -10.637 -12.900 -8.606 1.00 54.72 126 ASN A CA 1
ATOM 1018 C C . ASN A 1 126 ? -10.783 -11.860 -9.739 1.00 54.72 126 ASN A C 1
ATOM 1020 O O . ASN A 1 126 ? -10.579 -12.201 -10.908 1.00 54.72 126 ASN A O 1
ATOM 1024 N N . HIS A 1 127 ? -11.193 -10.631 -9.410 1.00 50.94 127 HIS A N 1
ATOM 1025 C CA . HIS A 1 127 ? -11.572 -9.601 -10.378 1.00 50.94 127 HIS A CA 1
ATOM 1026 C C . HIS A 1 127 ? -10.352 -8.781 -10.843 1.00 50.94 127 HIS A C 1
ATOM 1028 O O . HIS A 1 127 ? -9.582 -8.289 -10.023 1.00 50.94 127 HIS A O 1
ATOM 1034 N N . GLU A 1 128 ? -10.178 -8.634 -12.161 1.00 48.34 128 GLU A N 1
ATOM 1035 C CA . GLU A 1 128 ? -8.948 -8.096 -12.774 1.00 48.34 128 GLU A CA 1
ATOM 1036 C C . GLU A 1 128 ? -8.855 -6.550 -12.797 1.00 48.34 128 GLU A C 1
ATOM 1038 O O . GLU A 1 128 ? -7.754 -6.008 -12.837 1.00 48.34 128 GLU A O 1
ATOM 1043 N N . GLU A 1 129 ? -9.982 -5.827 -12.756 1.00 50.25 129 GLU A N 1
ATOM 1044 C CA . GLU A 1 129 ? -10.040 -4.349 -12.750 1.00 50.25 129 GLU A CA 1
ATOM 1045 C C . GLU A 1 129 ? -10.883 -3.802 -11.581 1.00 50.25 129 GLU A C 1
ATOM 1047 O O . GLU A 1 129 ? -12.083 -4.043 -11.481 1.00 50.25 129 GLU A O 1
ATOM 1052 N N . ALA A 1 130 ? -10.289 -2.991 -10.705 1.00 50.62 130 ALA A N 1
ATOM 1053 C CA . ALA A 1 130 ? -10.970 -2.244 -9.643 1.00 50.62 130 ALA A CA 1
ATOM 1054 C C . ALA A 1 130 ? -11.506 -0.880 -10.132 1.00 50.62 130 ALA A C 1
ATOM 1056 O O . ALA A 1 130 ? -11.740 0.043 -9.336 1.00 50.62 130 ALA A O 1
ATOM 1057 N N . ASP A 1 131 ? -11.738 -0.743 -11.441 1.00 46.84 131 ASP A N 1
ATOM 1058 C CA . ASP A 1 131 ? -12.231 0.483 -12.079 1.00 46.84 131 ASP A CA 1
ATOM 1059 C C . ASP A 1 131 ? -13.659 0.855 -11.637 1.00 46.84 131 ASP A C 1
ATOM 1061 O O . ASP A 1 131 ? -14.103 1.981 -11.851 1.00 46.84 131 ASP A O 1
ATOM 1065 N N . THR A 1 132 ? -14.360 -0.040 -10.929 1.00 40.34 132 THR A N 1
ATOM 1066 C CA . THR A 1 132 ? -15.748 0.168 -10.469 1.00 40.34 132 THR A CA 1
ATOM 1067 C C . THR A 1 132 ? -15.962 -0.086 -8.969 1.00 40.34 132 THR A C 1
ATOM 1069 O O . THR A 1 132 ? -17.093 -0.048 -8.500 1.00 40.34 132 THR A O 1
ATOM 1072 N N . ARG A 1 133 ? -14.915 -0.338 -8.168 1.00 45.78 133 ARG A N 1
ATOM 1073 C CA . ARG A 1 133 ? -15.081 -0.710 -6.745 1.00 45.78 133 ARG A CA 1
ATOM 1074 C C . ARG A 1 133 ? -14.438 0.286 -5.780 1.00 45.78 133 ARG A C 1
ATOM 1076 O O . ARG A 1 133 ? -13.513 -0.041 -5.051 1.00 45.78 133 ARG A O 1
ATOM 1083 N N . PHE A 1 134 ? -14.975 1.505 -5.748 1.00 47.16 134 PHE A N 1
ATOM 1084 C CA . PHE A 1 134 ? -15.216 2.161 -4.460 1.00 47.16 134 PHE A CA 1
ATOM 1085 C C . PHE A 1 134 ? -16.577 1.639 -3.996 1.00 47.16 134 PHE A C 1
ATOM 1087 O O . PHE A 1 134 ? -17.596 2.140 -4.466 1.00 47.16 134 PHE A O 1
ATOM 1094 N N . LEU A 1 135 ? -16.630 0.601 -3.153 1.00 40.50 135 LEU A N 1
ATOM 1095 C CA . LEU A 1 135 ? -17.914 0.228 -2.559 1.00 40.50 135 LEU A CA 1
ATOM 1096 C C . LEU A 1 135 ? -18.228 1.205 -1.426 1.00 40.50 135 LEU A C 1
ATOM 1098 O O . LEU A 1 135 ? -17.842 1.035 -0.275 1.00 40.50 135 LEU A O 1
ATOM 1102 N N . TYR A 1 136 ? -18.926 2.266 -1.817 1.00 45.41 136 TYR A N 1
ATOM 1103 C CA . TYR A 1 136 ? -19.975 2.862 -1.011 1.00 45.41 136 TYR A CA 1
ATOM 1104 C C . TYR A 1 136 ? -20.951 1.742 -0.620 1.00 45.41 136 TYR A C 1
ATOM 1106 O O . TYR A 1 136 ? -21.473 1.057 -1.500 1.00 45.41 136 TYR A O 1
ATOM 1114 N N . MET A 1 137 ? -21.185 1.542 0.674 1.00 25.83 137 MET A N 1
ATOM 1115 C CA . MET A 1 137 ? -22.393 0.875 1.157 1.00 25.83 137 MET A CA 1
ATOM 1116 C C . MET A 1 137 ? -23.049 1.811 2.172 1.00 25.83 137 MET A C 1
ATOM 1118 O O . MET A 1 137 ? -22.512 1.986 3.267 1.00 25.83 137 MET A O 1
ATOM 1122 N N . PRO A 1 138 ? -24.129 2.504 1.776 1.00 34.88 138 PRO A N 1
ATOM 1123 C CA . PRO A 1 138 ? -25.048 3.129 2.704 1.00 34.88 138 PRO A CA 1
ATOM 1124 C C . PRO A 1 138 ? -26.008 2.065 3.265 1.00 34.88 138 PRO A C 1
ATOM 1126 O O . PRO A 1 138 ? -26.116 0.970 2.713 1.00 34.88 138 PRO A O 1
ATOM 1129 N N . GLU A 1 139 ? -26.754 2.494 4.282 1.00 28.05 139 GLU A N 1
ATOM 1130 C CA . GLU A 1 139 ? -27.902 1.853 4.948 1.00 28.05 139 GLU A CA 1
ATOM 1131 C C . GLU A 1 139 ? -27.530 0.986 6.167 1.00 28.05 139 GLU A C 1
ATOM 1133 O O . GLU A 1 139 ? -26.695 0.092 6.077 1.00 28.05 139 GLU A O 1
ATOM 1138 N N . VAL A 1 140 ? -28.076 1.233 7.366 1.00 34.72 140 VAL A N 1
ATOM 1139 C CA . VAL A 1 140 ? -29.330 1.925 7.752 1.00 34.72 140 VAL A CA 1
ATOM 1140 C C . VAL A 1 140 ? -29.108 2.824 8.967 1.00 34.72 140 VAL A C 1
ATOM 1142 O O . VAL A 1 140 ? -28.360 2.395 9.872 1.00 34.72 140 VAL A O 1
#

Sequence (140 aa):
MMNTLPPSSKKTFEEYFNEDILPKMQVYFRKYERTDIVFDTYRESSLKNETRTNRGKGIRRRVTSTTKAPGNWRAFLQDGENKTELFKFLADKISDADGLVNTVIVTKGEDVVSNRAVPQEVKPCNHEEADTRFLYMPEV

Organism: Paramuricea clavata (NCBI:txid317549)

Foldseek 3Di:
DPPLDADDAPDALQCSCVPPNVVVVVVVLVVDQEDEAEDAADDCPDPVVVVLVVVDQADDDAHDRPGGGDPPVVSQVSHPVSSLRSQQVNQVCVLCDPPRNHWYWYDNRQDIGIVDDDDPPDHGDPDRDCVPDPDDDDDD